Protein AF-A0AAJ5JYL5-F1 (afdb_monomer)

Radius of gyration: 19.91 Å; Cα contacts (8 Å, |Δi|>4): 221; chains: 1; bounding box: 60×55×37 Å

Foldseek 3Di:
DDDDPDDDDPPPPPPFPFDKDWQDKDQDDPCPPNCLRPQKIKTKIFGWGDDDPPIDRPWIKIWIAGNVCRVLIDIDTAPLDSNLPWDWDQDCQFIWTQHDPPDDDPPHGIDTDGPVNSVVSPDHD

Sequence (125 aa):
MKRLCLGFYACLLLTGCNKDRLEARWPAPPGLLDGRYEGMEVAGIDRWGGYGVNGRVAEQFIELRCTRQPRRRIRRTYWPGPEWAGTVVWEQAGVTYRLPRGWKSPGLHPFTFTSAEVARLGKCP

Mean predicted aligned error: 8.48 Å

Organism: NCBI:txid1211322

Structure (mmCIF, N/CA/C/O backbone):
data_AF-A0AAJ5JYL5-F1
#
_entry.id   AF-A0AAJ5JYL5-F1
#
loop_
_atom_site.group_PDB
_atom_site.id
_atom_site.type_symbol
_atom_site.label_atom_id
_atom_site.label_alt_id
_atom_site.label_comp_id
_atom_site.label_asym_id
_atom_site.label_entity_id
_atom_site.label_seq_id
_atom_site.pdbx_PDB_ins_code
_atom_site.Cartn_x
_atom_site.Cartn_y
_atom_site.Cartn_z
_atom_site.occupancy
_atom_site.B_iso_or_equiv
_atom_site.auth_seq_id
_atom_site.auth_comp_id
_atom_site.auth_asym_id
_atom_site.auth_atom_id
_atom_site.pdbx_PDB_model_num
ATOM 1 N N . MET A 1 1 ? 45.588 -40.313 5.744 1.00 36.94 1 MET A N 1
ATOM 2 C CA . MET A 1 1 ? 44.841 -41.167 4.792 1.00 36.94 1 MET A CA 1
ATOM 3 C C . MET A 1 1 ? 43.619 -40.392 4.322 1.00 36.94 1 MET A C 1
ATOM 5 O O . MET A 1 1 ? 42.850 -39.921 5.150 1.00 36.94 1 MET A O 1
ATOM 9 N N . LYS A 1 2 ? 43.541 -40.146 3.011 1.00 33.44 2 LYS A N 1
ATOM 10 C CA . LYS A 1 2 ? 42.572 -39.271 2.338 1.00 33.44 2 LYS A CA 1
ATOM 11 C C . LYS A 1 2 ? 41.197 -39.950 2.296 1.00 33.44 2 LYS A C 1
ATOM 13 O O . LYS A 1 2 ? 41.094 -41.049 1.764 1.00 33.44 2 LYS A O 1
ATOM 18 N N . ARG A 1 3 ? 40.154 -39.305 2.828 1.00 39.94 3 ARG A N 1
ATOM 19 C CA . ARG A 1 3 ? 38.762 -39.688 2.550 1.00 39.94 3 ARG A CA 1
ATOM 20 C C . ARG A 1 3 ? 38.326 -38.967 1.278 1.00 39.94 3 ARG A C 1
ATOM 22 O O . ARG A 1 3 ? 38.269 -37.743 1.238 1.00 39.94 3 ARG A O 1
ATOM 29 N N . LEU A 1 4 ? 38.117 -39.756 0.231 1.00 38.06 4 LEU A N 1
ATOM 30 C CA . LEU A 1 4 ? 37.585 -39.339 -1.058 1.00 38.06 4 LEU A CA 1
ATOM 31 C C . LEU A 1 4 ? 36.117 -38.926 -0.883 1.00 38.06 4 LEU A C 1
ATOM 33 O O . LEU A 1 4 ? 35.259 -39.777 -0.670 1.00 38.06 4 LEU A O 1
ATOM 37 N N . CYS A 1 5 ? 35.831 -37.629 -0.994 1.00 35.47 5 CYS A N 1
ATOM 38 C CA . CYS A 1 5 ? 34.487 -37.139 -1.292 1.00 35.47 5 CYS A CA 1
ATOM 39 C C . CYS A 1 5 ? 34.246 -37.324 -2.794 1.00 35.47 5 CYS A C 1
ATOM 41 O O . CYS A 1 5 ? 34.512 -36.427 -3.591 1.00 35.47 5 CYS A O 1
ATOM 43 N N . LEU A 1 6 ? 33.805 -38.518 -3.183 1.00 43.06 6 LEU A N 1
ATOM 44 C CA . LEU A 1 6 ? 33.353 -38.809 -4.537 1.00 43.06 6 LEU A CA 1
ATOM 45 C C . LEU A 1 6 ? 31.830 -38.706 -4.592 1.00 43.06 6 LEU A C 1
ATOM 47 O O . LEU A 1 6 ? 31.121 -39.505 -3.992 1.00 43.06 6 LEU A O 1
ATOM 51 N N . GLY A 1 7 ? 31.371 -37.720 -5.359 1.00 44.28 7 GLY A N 1
ATOM 52 C CA . GLY A 1 7 ? 30.215 -37.870 -6.233 1.00 44.28 7 GLY A CA 1
ATOM 53 C C . GLY A 1 7 ? 28.858 -38.032 -5.561 1.00 44.28 7 GLY A C 1
ATOM 54 O O . GLY A 1 7 ? 28.296 -39.118 -5.567 1.00 44.28 7 GLY A O 1
ATOM 55 N N . PHE A 1 8 ? 28.258 -36.920 -5.144 1.00 42.53 8 PHE A N 1
ATOM 56 C CA . PHE A 1 8 ? 26.805 -36.787 -5.218 1.00 42.53 8 PHE A CA 1
ATOM 57 C C . PHE A 1 8 ? 26.476 -35.475 -5.920 1.00 42.53 8 PHE A C 1
ATOM 59 O O . PHE A 1 8 ? 26.545 -34.400 -5.336 1.00 42.53 8 PHE A O 1
ATOM 66 N N . TYR A 1 9 ? 26.233 -35.611 -7.223 1.00 43.41 9 TYR A N 1
ATOM 67 C CA . TYR A 1 9 ? 25.371 -34.775 -8.046 1.00 43.41 9 TYR A CA 1
ATOM 68 C C . TYR A 1 9 ? 25.247 -33.311 -7.623 1.00 43.41 9 TYR A C 1
ATOM 70 O O . TYR A 1 9 ? 24.412 -32.927 -6.803 1.00 43.41 9 TYR A O 1
ATOM 78 N N . ALA A 1 10 ? 26.024 -32.485 -8.319 1.00 42.72 10 ALA A N 1
ATOM 79 C CA . ALA A 1 10 ? 25.728 -31.087 -8.550 1.00 42.72 10 ALA A CA 1
ATOM 80 C C . ALA A 1 10 ? 24.387 -30.961 -9.302 1.00 42.72 10 ALA A C 1
ATOM 82 O O . ALA A 1 10 ? 24.344 -30.669 -10.493 1.00 42.72 10 ALA A O 1
ATOM 83 N N . CYS A 1 11 ? 23.273 -31.154 -8.597 1.00 40.91 11 CYS A N 1
ATOM 84 C CA . CYS A 1 11 ? 22.046 -30.454 -8.929 1.00 40.91 11 CYS A CA 1
ATOM 85 C C . CYS A 1 11 ? 22.287 -28.994 -8.554 1.00 40.91 11 CYS A C 1
ATOM 87 O O . CYS A 1 11 ? 21.986 -28.550 -7.448 1.00 40.91 11 CYS A O 1
ATOM 89 N N . LEU A 1 12 ? 22.892 -28.270 -9.498 1.00 42.44 12 LEU A N 1
ATOM 90 C CA . LEU A 1 12 ? 22.722 -26.838 -9.678 1.00 42.44 12 LEU A CA 1
ATOM 91 C C . LEU A 1 12 ? 21.217 -26.552 -9.663 1.00 42.44 12 LEU A C 1
ATOM 93 O O . LEU A 1 12 ? 20.548 -26.543 -10.694 1.00 42.44 12 LEU A O 1
ATOM 97 N N . LEU A 1 13 ? 20.676 -26.357 -8.463 1.00 45.44 13 LEU A N 1
ATOM 98 C CA . LEU A 1 13 ? 19.378 -25.753 -8.242 1.00 45.44 13 LEU A CA 1
ATOM 99 C C . LEU A 1 13 ? 19.508 -24.300 -8.698 1.00 45.44 13 LEU A C 1
ATOM 101 O O . LEU A 1 13 ? 19.748 -23.386 -7.915 1.00 45.44 13 LEU A O 1
ATOM 105 N N . LEU A 1 14 ? 19.356 -24.105 -10.008 1.00 43.91 14 LEU A N 1
ATOM 106 C CA . LEU A 1 14 ? 19.080 -22.841 -10.684 1.00 43.91 14 LEU A CA 1
ATOM 107 C C . LEU A 1 14 ? 17.673 -22.344 -10.312 1.00 43.91 14 LEU A C 1
ATOM 109 O O . LEU A 1 14 ? 16.897 -21.911 -11.158 1.00 43.91 14 LEU A O 1
ATOM 113 N N . THR A 1 15 ? 17.314 -22.392 -9.033 1.00 46.06 15 THR A N 1
ATOM 114 C CA . THR A 1 15 ? 16.217 -21.587 -8.522 1.00 46.06 15 THR A CA 1
ATOM 115 C C . THR A 1 15 ? 16.806 -20.207 -8.309 1.00 46.06 15 THR A C 1
ATOM 117 O O . THR A 1 15 ? 17.385 -19.927 -7.259 1.00 46.06 15 THR A O 1
ATOM 120 N N . GLY A 1 16 ? 16.74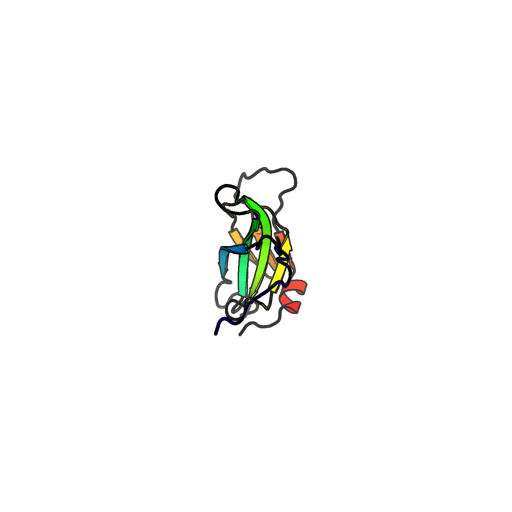0 -19.366 -9.345 1.00 47.75 16 GLY A N 1
ATOM 121 C CA . GLY A 1 16 ? 17.030 -17.947 -9.204 1.00 47.75 16 GLY A CA 1
ATOM 122 C C . GLY A 1 16 ? 16.297 -17.439 -7.967 1.00 47.75 16 GLY A C 1
ATOM 123 O O . GLY A 1 16 ? 15.074 -17.550 -7.882 1.00 47.75 16 GLY A O 1
ATOM 124 N N . CYS A 1 17 ? 17.049 -16.981 -6.966 1.00 54.72 17 CYS A N 1
ATOM 125 C CA . CYS A 1 17 ? 16.480 -16.404 -5.758 1.00 54.72 17 CYS A CA 1
ATOM 126 C C . CYS A 1 17 ? 15.784 -15.105 -6.155 1.00 54.72 17 CYS A C 1
ATOM 128 O O . CYS A 1 17 ? 16.397 -14.040 -6.124 1.00 54.72 17 CYS A O 1
ATOM 130 N N . ASN A 1 18 ? 14.514 -15.202 -6.545 1.00 69.19 18 ASN A N 1
ATOM 131 C CA . ASN A 1 18 ? 13.659 -14.046 -6.706 1.00 69.19 18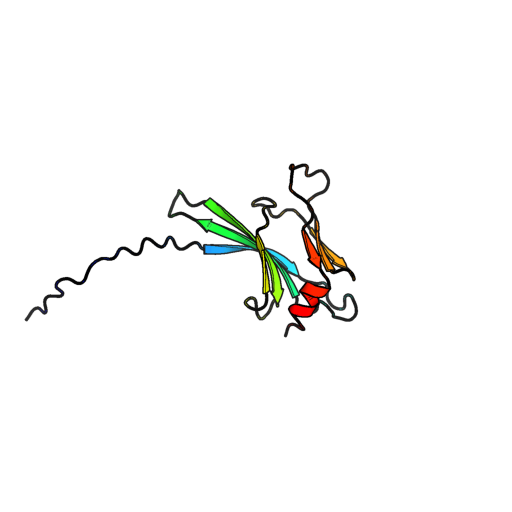 ASN A CA 1
ATOM 132 C C . ASN A 1 18 ? 13.551 -13.378 -5.332 1.00 69.19 18 ASN A C 1
ATOM 134 O O . ASN A 1 18 ? 12.960 -13.941 -4.407 1.00 69.19 18 ASN A O 1
ATOM 138 N N . LYS A 1 19 ? 14.201 -12.225 -5.165 1.00 85.81 19 LYS A N 1
ATOM 139 C CA . LYS A 1 19 ? 14.242 -11.510 -3.887 1.00 85.81 19 LYS A CA 1
ATOM 140 C C . LYS A 1 19 ? 13.192 -10.414 -3.904 1.00 85.81 19 LYS A C 1
ATOM 142 O O . LYS A 1 19 ? 13.274 -9.482 -4.699 1.00 85.81 19 LYS A O 1
ATOM 147 N N . ASP A 1 20 ? 12.221 -10.540 -3.007 1.00 92.62 20 ASP A N 1
ATOM 148 C CA . ASP A 1 20 ? 11.290 -9.465 -2.687 1.00 92.62 20 ASP A CA 1
ATOM 149 C C . ASP A 1 20 ? 12.051 -8.361 -1.933 1.00 92.62 20 ASP A C 1
ATOM 151 O O . ASP A 1 20 ? 12.662 -8.617 -0.890 1.00 92.62 20 ASP A O 1
ATOM 155 N N . ARG A 1 21 ? 12.000 -7.135 -2.447 1.00 93.75 21 ARG A N 1
ATOM 156 C CA . ARG A 1 21 ? 12.543 -5.925 -1.835 1.00 93.75 21 ARG A CA 1
ATOM 157 C C . ARG A 1 21 ? 11.390 -4.993 -1.486 1.00 93.75 21 ARG A C 1
ATOM 159 O O . ARG A 1 21 ? 10.483 -4.775 -2.280 1.00 93.75 21 ARG A O 1
ATOM 166 N N . LEU A 1 22 ? 11.412 -4.480 -0.262 1.00 95.38 22 LEU A N 1
ATOM 167 C CA . LEU A 1 22 ? 10.472 -3.460 0.182 1.00 95.38 22 LEU A CA 1
ATOM 168 C C . LEU A 1 22 ? 10.915 -2.110 -0.379 1.00 95.38 22 LEU A C 1
ATOM 170 O O . LEU A 1 22 ? 11.965 -1.619 0.023 1.00 95.38 22 LEU A O 1
ATOM 174 N N . GLU A 1 23 ? 10.120 -1.531 -1.273 1.00 96.19 23 GLU A N 1
ATOM 175 C CA . GLU A 1 23 ? 10.440 -0.254 -1.921 1.00 96.19 23 GLU A CA 1
ATOM 176 C C . GLU A 1 23 ? 9.764 0.929 -1.240 1.00 96.19 23 GLU A C 1
ATOM 178 O O . GLU A 1 23 ? 10.381 1.968 -1.027 1.00 96.19 23 GLU A O 1
ATOM 183 N N . ALA A 1 24 ? 8.496 0.768 -0.864 1.00 96.94 24 ALA A N 1
ATOM 184 C CA . ALA A 1 24 ? 7.695 1.861 -0.337 1.00 96.94 24 ALA A CA 1
ATOM 185 C C . ALA A 1 24 ? 6.833 1.415 0.842 1.00 96.94 24 ALA A C 1
ATOM 187 O O . ALA A 1 24 ? 6.424 0.254 0.940 1.00 96.94 24 ALA A O 1
ATOM 188 N N . ARG A 1 25 ? 6.572 2.350 1.758 1.00 97.81 25 ARG A N 1
ATOM 189 C CA . ARG A 1 25 ? 5.782 2.128 2.970 1.00 97.81 25 ARG A CA 1
ATOM 190 C C . ARG A 1 25 ? 4.890 3.328 3.230 1.00 97.81 25 ARG A C 1
ATOM 192 O O . ARG A 1 25 ? 5.363 4.461 3.231 1.00 97.81 25 ARG A O 1
ATOM 199 N N . TRP A 1 26 ? 3.636 3.054 3.552 1.00 98.19 26 TRP A N 1
ATOM 200 C CA . TRP A 1 26 ? 2.680 4.042 4.024 1.00 98.19 26 TRP A CA 1
ATOM 201 C C . TRP A 1 26 ? 2.057 3.499 5.307 1.00 98.19 26 TRP A C 1
ATOM 203 O O . TRP A 1 26 ? 1.188 2.629 5.228 1.00 98.19 26 TRP A O 1
ATOM 213 N N . PRO A 1 27 ? 2.524 3.927 6.490 1.00 97.56 27 PRO A N 1
ATOM 214 C CA . PRO A 1 27 ? 1.914 3.516 7.746 1.00 97.56 27 PRO A CA 1
ATOM 215 C C . PRO A 1 27 ? 0.517 4.126 7.890 1.00 97.56 27 PRO A C 1
ATOM 217 O O . PRO A 1 27 ? 0.256 5.233 7.411 1.00 97.56 27 PRO A O 1
ATOM 220 N N . ALA A 1 28 ? -0.378 3.412 8.569 1.00 96.69 28 ALA A N 1
ATOM 221 C CA . ALA A 1 28 ? -1.656 3.976 8.970 1.00 96.69 28 ALA A CA 1
ATOM 222 C C . ALA A 1 28 ? -1.441 5.125 9.973 1.00 96.69 28 ALA A C 1
ATOM 224 O O . ALA A 1 28 ? -0.645 4.972 10.907 1.00 96.69 28 ALA A O 1
ATOM 225 N N . PRO A 1 29 ? -2.145 6.262 9.828 1.00 94.56 29 PRO A N 1
ATOM 226 C CA . PRO A 1 29 ? -2.114 7.317 10.831 1.00 94.56 29 PRO A CA 1
ATOM 227 C C . PRO A 1 29 ? -2.638 6.810 12.188 1.00 94.56 29 PRO A C 1
ATOM 229 O O . PRO A 1 29 ? -3.639 6.086 12.222 1.00 94.56 29 PRO A O 1
ATOM 232 N N . PRO A 1 30 ? -2.004 7.187 13.313 1.00 90.62 30 PRO A N 1
ATOM 233 C CA . PRO A 1 30 ? -2.458 6.780 14.640 1.00 90.62 30 PRO A CA 1
ATOM 234 C C . PRO A 1 30 ? -3.844 7.361 14.957 1.00 90.62 30 PRO A C 1
ATOM 236 O O . PRO A 1 30 ? -4.165 8.476 14.551 1.00 90.62 30 PRO A O 1
ATOM 239 N N . GLY A 1 31 ? -4.671 6.602 15.684 1.00 88.62 31 GLY A N 1
ATOM 240 C CA . GLY A 1 31 ? -6.000 7.042 16.139 1.00 88.62 31 GLY A CA 1
ATOM 241 C C . GLY A 1 31 ? -7.066 7.189 15.044 1.00 88.62 31 GLY A C 1
ATOM 242 O O . GLY A 1 31 ? -8.209 7.522 15.345 1.00 88.62 31 GLY A O 1
ATOM 243 N N . LEU A 1 32 ? -6.735 6.923 13.778 1.00 91.88 32 LEU A N 1
ATOM 244 C CA . LEU A 1 32 ? -7.678 7.049 12.673 1.00 91.88 32 LEU A CA 1
ATOM 245 C C . LEU A 1 32 ? -8.796 5.996 12.763 1.00 91.88 32 LEU A C 1
ATOM 247 O O . LEU A 1 32 ? -8.514 4.806 12.919 1.00 91.88 32 LEU A O 1
ATOM 251 N N . LEU A 1 33 ? -10.051 6.436 12.597 1.00 90.38 33 LEU A N 1
ATOM 252 C CA . LEU A 1 33 ? -11.253 5.586 12.625 1.00 90.38 33 LEU A CA 1
ATOM 253 C C . LEU A 1 33 ? -11.263 4.627 13.828 1.00 90.38 33 LEU A C 1
ATOM 255 O O . LEU A 1 33 ? -11.323 3.406 13.655 1.00 90.38 33 LEU A O 1
ATOM 259 N N . ASP A 1 34 ? -11.141 5.187 15.031 1.00 90.19 34 ASP A N 1
ATOM 260 C CA . ASP A 1 34 ? -11.166 4.457 16.306 1.00 90.19 34 ASP A CA 1
ATOM 261 C C . ASP A 1 34 ? -10.112 3.338 16.395 1.00 90.19 34 ASP A C 1
ATOM 263 O O . ASP A 1 34 ? -10.346 2.262 16.947 1.00 90.19 34 ASP A O 1
ATOM 267 N N . GLY A 1 35 ? -8.939 3.567 15.793 1.00 90.75 35 GLY A N 1
ATOM 268 C CA . GLY A 1 35 ? -7.821 2.621 15.821 1.00 90.75 35 GLY A CA 1
ATOM 269 C C . GLY A 1 35 ? -8.004 1.401 14.915 1.00 90.75 35 GLY A C 1
ATOM 270 O O . GLY A 1 35 ? -7.243 0.441 15.014 1.00 90.75 35 GLY A O 1
ATOM 271 N N . ARG A 1 36 ? -8.974 1.411 13.988 1.00 92.00 36 ARG A N 1
ATOM 272 C CA . ARG A 1 36 ? -9.226 0.289 13.059 1.00 92.00 36 ARG A CA 1
ATOM 273 C C . ARG A 1 36 ? -7.973 -0.176 12.310 1.00 92.00 36 ARG A C 1
ATOM 275 O O . ARG A 1 36 ? -7.821 -1.368 12.056 1.00 92.00 36 ARG A O 1
ATOM 282 N N . TYR A 1 37 ? -7.114 0.767 11.933 1.00 95.56 37 TYR A N 1
ATOM 283 C CA . TYR A 1 37 ? -5.900 0.522 11.152 1.00 95.56 37 TYR A CA 1
ATOM 284 C C . TYR A 1 37 ? -4.625 0.519 12.002 1.00 95.56 37 TYR A C 1
ATOM 286 O O . TYR A 1 37 ? -3.521 0.529 11.459 1.00 95.56 37 TYR A O 1
ATOM 294 N N . GLU A 1 38 ? -4.748 0.539 13.328 1.00 95.06 38 GLU A N 1
ATOM 295 C CA . GLU A 1 38 ? -3.597 0.630 14.218 1.00 95.06 38 GLU A CA 1
ATOM 296 C C . GLU A 1 38 ? -2.611 -0.524 13.979 1.00 95.06 38 GLU A C 1
ATOM 298 O O . GLU A 1 38 ? -2.988 -1.693 13.866 1.00 95.06 38 GLU A O 1
ATOM 303 N N . GLY A 1 39 ? -1.328 -0.176 13.841 1.00 95.69 39 GLY A N 1
ATOM 304 C CA . GLY A 1 39 ? -0.261 -1.138 13.563 1.00 95.69 39 GLY A CA 1
ATOM 305 C C . GLY A 1 39 ? -0.241 -1.694 12.133 1.00 95.69 39 GLY A C 1
ATOM 306 O O . GLY A 1 39 ? 0.565 -2.588 11.858 1.00 95.69 39 GLY A O 1
ATOM 307 N N . MET A 1 40 ? -1.083 -1.188 11.224 1.00 97.81 40 MET A N 1
ATOM 308 C CA . MET A 1 40 ? -1.078 -1.557 9.806 1.00 97.81 40 MET A CA 1
ATOM 309 C C . MET A 1 40 ? -0.231 -0.607 8.958 1.00 97.81 40 MET A C 1
ATOM 311 O O . MET A 1 40 ? -0.061 0.574 9.263 1.00 97.81 40 MET A O 1
ATOM 315 N N . GLU A 1 41 ? 0.255 -1.125 7.837 1.00 98.25 41 GLU A N 1
ATOM 316 C CA . GLU A 1 41 ? 0.843 -0.338 6.761 1.00 98.25 41 GLU A CA 1
ATOM 317 C C . GLU A 1 41 ? 0.461 -0.918 5.399 1.00 98.25 41 GLU A C 1
ATOM 319 O O . GLU A 1 41 ? 0.252 -2.128 5.251 1.00 98.25 41 GLU A O 1
ATOM 324 N N . VAL A 1 42 ? 0.413 -0.047 4.395 1.00 98.44 42 VAL A N 1
ATOM 325 C CA . VAL A 1 42 ? 0.500 -0.465 2.998 1.00 98.44 42 VAL A CA 1
ATOM 326 C C . VAL A 1 42 ? 1.972 -0.471 2.594 1.00 98.44 42 VAL A C 1
ATOM 328 O O . VAL A 1 42 ? 2.728 0.424 2.971 1.00 98.44 42 VAL A O 1
ATOM 331 N N . ALA A 1 43 ? 2.388 -1.475 1.831 1.00 98.25 43 ALA A N 1
ATOM 332 C CA . ALA A 1 43 ? 3.755 -1.637 1.364 1.00 98.25 43 ALA A CA 1
ATOM 333 C C . ALA A 1 43 ? 3.804 -1.933 -0.139 1.00 98.25 43 ALA A C 1
ATOM 335 O O . ALA A 1 43 ? 3.032 -2.751 -0.638 1.00 98.25 43 ALA A O 1
ATOM 336 N N . GLY A 1 44 ? 4.734 -1.282 -0.835 1.00 97.94 44 GLY A N 1
ATOM 337 C CA . GLY A 1 44 ? 5.108 -1.585 -2.214 1.00 97.94 44 GLY A CA 1
ATOM 338 C C . GLY A 1 44 ? 6.326 -2.502 -2.236 1.00 97.94 44 GLY A C 1
ATOM 339 O O . GLY A 1 44 ? 7.329 -2.210 -1.580 1.00 97.94 44 GLY A O 1
ATOM 340 N N . ILE A 1 45 ? 6.223 -3.627 -2.939 1.00 97.50 45 ILE A N 1
ATOM 341 C CA . ILE A 1 45 ? 7.246 -4.671 -3.003 1.00 97.50 45 ILE A CA 1
ATOM 342 C C . ILE A 1 45 ? 7.643 -4.908 -4.453 1.00 97.50 45 ILE A C 1
ATOM 344 O O . ILE A 1 45 ? 6.795 -5.278 -5.264 1.00 97.50 45 ILE A O 1
ATOM 348 N N . ASP A 1 46 ? 8.938 -4.841 -4.733 1.00 95.88 46 ASP A N 1
ATOM 349 C CA . ASP A 1 46 ? 9.504 -5.267 -6.006 1.00 95.88 46 ASP A CA 1
ATOM 350 C C . ASP A 1 46 ? 10.146 -6.637 -5.842 1.00 95.88 46 ASP A C 1
ATOM 352 O O . ASP A 1 46 ? 11.017 -6.851 -4.999 1.00 95.88 46 ASP A O 1
ATOM 356 N N . ARG A 1 47 ? 9.743 -7.593 -6.667 1.00 93.69 47 ARG A N 1
ATOM 357 C CA . ARG A 1 47 ? 10.427 -8.872 -6.791 1.00 93.69 47 ARG A CA 1
ATOM 358 C C . ARG A 1 47 ? 11.424 -8.787 -7.923 1.00 93.69 47 ARG A C 1
ATOM 360 O O . ARG A 1 47 ? 11.054 -8.709 -9.093 1.00 93.69 47 ARG A O 1
ATOM 367 N N . TRP A 1 48 ? 12.691 -8.872 -7.561 1.00 89.81 48 TRP A N 1
ATOM 368 C CA . TRP A 1 48 ? 13.790 -8.885 -8.509 1.00 89.81 48 TRP A CA 1
ATOM 369 C C . TRP A 1 48 ? 14.065 -10.309 -8.973 1.00 89.81 48 TRP A C 1
ATOM 371 O O . TRP A 1 48 ? 14.189 -11.209 -8.144 1.00 89.81 48 TRP A O 1
ATOM 381 N N . GLY A 1 49 ? 14.165 -10.499 -10.286 1.00 85.81 49 GLY A N 1
ATOM 382 C CA . GLY A 1 49 ? 14.583 -11.750 -10.916 1.00 85.81 49 GLY A CA 1
ATOM 383 C C . GLY A 1 49 ? 15.884 -11.581 -11.702 1.00 85.81 49 GLY A C 1
ATOM 384 O O . GLY A 1 49 ? 16.262 -10.467 -12.069 1.00 85.81 49 GLY A O 1
ATOM 385 N N . GLY A 1 50 ? 16.561 -12.697 -11.978 1.00 78.38 50 GLY A N 1
ATOM 386 C CA . GLY A 1 50 ? 17.878 -12.719 -12.630 1.00 78.38 50 GLY A CA 1
ATOM 387 C C . GLY A 1 50 ? 19.054 -12.681 -11.643 1.00 78.38 50 GLY A C 1
ATOM 388 O O . GLY A 1 50 ? 18.864 -12.712 -10.428 1.00 78.38 50 GLY A O 1
ATOM 389 N N . TYR A 1 51 ? 20.286 -12.657 -12.164 1.00 68.81 51 TYR A N 1
ATOM 390 C CA . TYR A 1 51 ? 21.525 -12.636 -11.372 1.00 68.81 51 TYR A CA 1
ATOM 391 C C . TYR A 1 51 ? 22.526 -11.614 -11.930 1.00 68.81 51 TYR A C 1
ATOM 393 O O . TYR A 1 51 ? 22.629 -11.436 -13.146 1.00 68.81 51 TYR A O 1
ATOM 401 N N . GLY A 1 52 ? 23.288 -10.967 -11.043 1.00 69.38 52 GLY A N 1
ATOM 402 C CA . GLY A 1 52 ? 24.325 -9.997 -11.407 1.00 69.38 52 GLY A CA 1
ATOM 403 C C . GLY A 1 52 ? 23.773 -8.765 -12.131 1.00 69.38 52 GLY A C 1
ATOM 404 O O . GLY A 1 52 ? 22.730 -8.231 -11.761 1.00 69.38 52 GLY A O 1
ATOM 405 N N . VAL A 1 53 ? 24.471 -8.327 -13.181 1.00 73.88 53 VAL A N 1
ATOM 406 C CA . VAL A 1 53 ? 24.131 -7.132 -13.982 1.00 73.88 53 VAL A CA 1
ATOM 407 C C . VAL A 1 53 ? 22.825 -7.257 -14.779 1.00 73.88 53 VAL A C 1
ATOM 409 O O . VAL A 1 53 ? 22.307 -6.254 -15.251 1.00 73.88 53 VAL A O 1
ATOM 412 N N . ASN A 1 54 ? 22.268 -8.468 -14.896 1.00 76.00 54 ASN A N 1
ATOM 413 C CA . ASN A 1 54 ? 21.012 -8.738 -15.606 1.00 76.00 54 ASN A CA 1
ATOM 414 C C . ASN A 1 54 ? 19.783 -8.746 -14.675 1.00 76.00 54 ASN A C 1
ATOM 416 O O . ASN A 1 54 ? 18.709 -9.201 -15.072 1.00 76.00 54 ASN A O 1
ATOM 420 N N . GLY A 1 55 ? 19.940 -8.314 -13.419 1.00 81.19 55 GLY A N 1
ATOM 421 C CA . GLY A 1 55 ? 18.838 -8.218 -12.467 1.00 81.19 55 GLY A CA 1
ATOM 422 C C . GLY A 1 55 ? 17.807 -7.175 -12.901 1.00 81.19 55 GLY A C 1
ATOM 423 O O . GLY A 1 55 ? 18.160 -6.038 -13.206 1.00 81.19 55 GLY A O 1
ATOM 424 N N . ARG A 1 56 ? 16.526 -7.548 -12.901 1.00 87.38 56 ARG A N 1
ATOM 425 C CA . ARG A 1 56 ? 15.413 -6.632 -13.194 1.00 87.38 56 ARG A CA 1
ATOM 426 C C . ARG A 1 56 ? 14.225 -6.892 -12.281 1.00 87.38 56 ARG A C 1
ATOM 428 O O . ARG A 1 56 ? 14.074 -8.001 -11.763 1.00 87.38 56 ARG A O 1
ATOM 435 N N . VAL A 1 57 ? 13.354 -5.897 -12.142 1.00 90.19 57 VAL A N 1
ATOM 436 C CA . VAL A 1 57 ? 12.040 -6.090 -11.519 1.00 90.19 57 VAL A CA 1
ATOM 437 C C . VAL A 1 57 ? 11.240 -7.057 -12.392 1.00 90.19 57 VAL A C 1
ATOM 439 O O . VAL A 1 57 ? 10.976 -6.789 -13.564 1.00 90.19 57 VAL A O 1
ATOM 442 N N . ALA A 1 58 ? 10.929 -8.221 -11.833 1.00 91.31 58 ALA A N 1
ATOM 443 C CA . ALA A 1 58 ? 10.185 -9.290 -12.486 1.00 91.31 58 ALA A CA 1
ATOM 444 C C . ALA A 1 58 ? 8.703 -9.263 -12.100 1.00 91.31 58 ALA A C 1
ATOM 446 O O . ALA A 1 58 ? 7.860 -9.577 -12.934 1.00 91.31 58 ALA A O 1
ATOM 447 N N . GLU A 1 59 ? 8.391 -8.875 -10.860 1.00 94.12 59 GLU A N 1
ATOM 448 C CA . GLU A 1 59 ? 7.024 -8.676 -10.372 1.00 94.12 59 GLU A CA 1
ATOM 449 C C . GLU A 1 59 ? 6.957 -7.489 -9.407 1.00 94.12 59 GLU A C 1
ATOM 451 O O . GLU A 1 59 ? 7.924 -7.213 -8.700 1.00 94.12 59 GLU A O 1
ATOM 456 N N . GLN A 1 60 ? 5.805 -6.828 -9.332 1.00 96.00 60 GLN A N 1
ATOM 457 C CA . GLN A 1 60 ? 5.509 -5.826 -8.309 1.00 96.00 60 GLN A CA 1
ATOM 458 C C . GLN A 1 60 ? 4.246 -6.210 -7.539 1.00 96.00 60 GLN A C 1
ATOM 460 O O . GLN A 1 60 ? 3.290 -6.764 -8.096 1.00 96.00 60 GLN A O 1
ATOM 465 N N . PHE A 1 61 ? 4.243 -5.933 -6.238 1.00 97.38 61 PHE A N 1
ATOM 466 C CA . PHE A 1 61 ? 3.138 -6.263 -5.351 1.00 97.38 61 PHE A CA 1
ATOM 467 C C . PHE A 1 61 ? 2.817 -5.127 -4.405 1.00 97.38 61 PHE A C 1
ATOM 469 O O . PHE A 1 61 ? 3.710 -4.521 -3.820 1.00 97.38 61 PHE A O 1
ATOM 476 N N . ILE A 1 62 ? 1.526 -4.928 -4.180 1.00 98.19 62 ILE A N 1
ATOM 477 C CA . ILE A 1 62 ? 1.024 -4.099 -3.097 1.00 98.19 62 ILE A CA 1
ATOM 478 C C . ILE A 1 62 ? 0.533 -5.000 -1.962 1.00 98.19 62 ILE A C 1
ATOM 480 O O . ILE A 1 62 ? -0.183 -5.986 -2.178 1.00 98.19 62 ILE A O 1
ATOM 484 N N . GLU A 1 63 ? 0.957 -4.690 -0.743 1.00 98.38 63 GLU A N 1
ATOM 485 C CA . GLU A 1 63 ? 0.607 -5.430 0.466 1.00 98.38 63 GLU A CA 1
ATOM 486 C C . GLU A 1 63 ? -0.096 -4.514 1.467 1.00 98.38 63 GLU A C 1
ATOM 488 O O . GLU A 1 63 ? 0.382 -3.417 1.726 1.00 98.38 63 GLU A O 1
ATOM 493 N N . LEU A 1 64 ? -1.181 -4.984 2.083 1.00 98.44 64 LEU A N 1
ATOM 494 C CA . LEU A 1 64 ? -1.663 -4.468 3.367 1.00 98.44 64 LEU A CA 1
ATOM 495 C C . LEU A 1 64 ? -1.196 -5.441 4.448 1.00 98.44 64 LEU A C 1
ATOM 497 O O . LEU A 1 64 ? -1.512 -6.630 4.365 1.00 98.44 64 LEU A O 1
ATOM 501 N N . ARG A 1 65 ? -0.437 -4.980 5.444 1.00 97.81 65 ARG A N 1
ATOM 502 C CA . ARG A 1 65 ? 0.197 -5.871 6.430 1.00 97.81 65 ARG A CA 1
ATOM 503 C C . ARG A 1 65 ? 0.325 -5.258 7.816 1.00 97.81 65 ARG A C 1
ATOM 505 O O . ARG A 1 65 ? 0.279 -4.043 7.972 1.00 97.81 65 ARG A O 1
ATOM 512 N N . CYS A 1 66 ? 0.551 -6.111 8.812 1.00 96.94 6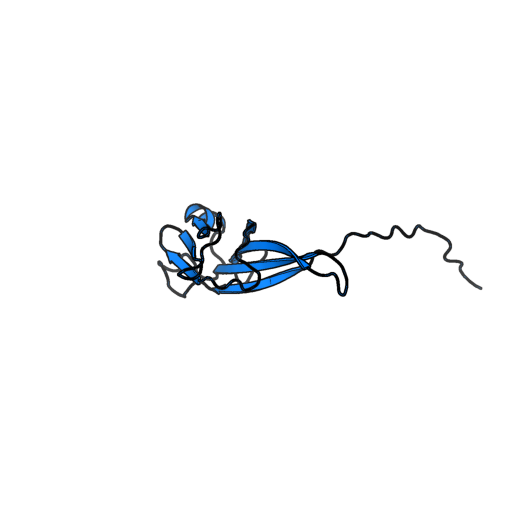6 CYS A N 1
ATOM 513 C CA . CYS A 1 66 ? 0.928 -5.662 10.150 1.00 96.94 66 CYS A CA 1
ATOM 514 C C . CYS A 1 66 ? 2.410 -5.273 10.198 1.00 96.94 66 CYS A C 1
ATOM 516 O O . CYS A 1 66 ? 3.275 -6.081 9.856 1.00 96.94 66 CYS A O 1
ATOM 518 N N . THR A 1 67 ? 2.716 -4.084 10.715 1.00 96.00 67 THR A N 1
ATOM 519 C CA . THR A 1 67 ? 4.082 -3.540 10.789 1.00 96.00 67 THR A CA 1
ATOM 520 C C . THR A 1 67 ? 5.018 -4.419 11.621 1.00 96.00 67 THR A C 1
ATOM 522 O O . THR A 1 67 ? 6.141 -4.696 11.205 1.00 96.00 67 THR A O 1
ATOM 525 N N . ARG A 1 68 ? 4.557 -4.910 12.782 1.00 95.62 68 ARG A N 1
ATOM 526 C CA . ARG A 1 68 ? 5.351 -5.778 13.677 1.00 95.62 68 ARG A CA 1
ATOM 527 C C . ARG A 1 68 ? 5.347 -7.255 13.277 1.00 95.62 68 ARG A C 1
ATOM 529 O O . ARG A 1 68 ? 6.180 -8.020 13.749 1.00 95.62 68 ARG A O 1
ATOM 536 N N . GLN A 1 69 ? 4.422 -7.670 12.409 1.00 95.50 69 GLN A N 1
ATOM 537 C CA . GLN A 1 69 ? 4.312 -9.052 11.929 1.00 95.50 69 GLN A CA 1
ATOM 538 C C . GLN A 1 69 ? 4.041 -9.089 10.415 1.00 95.50 69 GLN A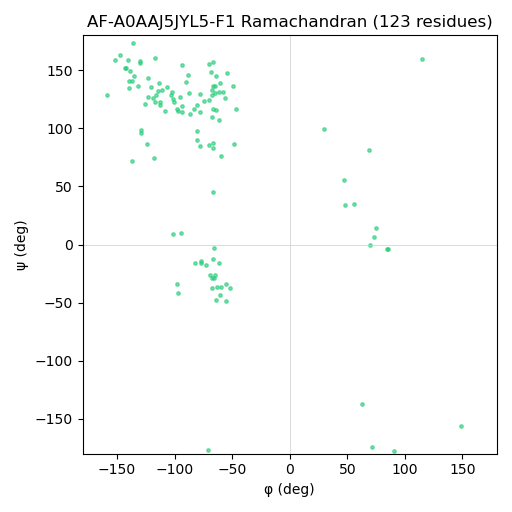 C 1
ATOM 540 O O . GLN A 1 69 ? 2.945 -9.474 10.005 1.00 95.50 69 GLN A O 1
ATOM 545 N N . PRO A 1 70 ? 5.028 -8.763 9.556 1.00 93.69 70 PRO A N 1
ATOM 546 C CA . PRO A 1 70 ? 4.804 -8.590 8.113 1.00 93.69 70 PRO A CA 1
ATOM 547 C C . PRO A 1 70 ? 4.297 -9.837 7.371 1.00 93.69 70 PRO A C 1
ATOM 549 O O . PRO A 1 70 ? 3.803 -9.738 6.252 1.00 93.69 70 PRO A O 1
ATOM 552 N N . ARG A 1 71 ? 4.407 -11.029 7.979 1.00 93.94 71 ARG A N 1
ATOM 553 C CA . ARG A 1 71 ? 3.820 -12.272 7.447 1.00 93.94 71 ARG A CA 1
ATOM 554 C C . ARG A 1 71 ? 2.288 -12.274 7.505 1.00 93.94 71 ARG A C 1
ATOM 556 O O . ARG A 1 71 ? 1.667 -12.956 6.695 1.00 93.94 71 ARG A O 1
ATOM 563 N N . ARG A 1 72 ? 1.681 -11.517 8.427 1.00 95.94 72 ARG A N 1
ATOM 564 C CA . ARG A 1 72 ? 0.240 -11.240 8.441 1.00 95.94 72 ARG A CA 1
ATOM 565 C C . ARG A 1 72 ? -0.023 -10.126 7.441 1.00 95.94 72 ARG A C 1
ATOM 567 O O . ARG A 1 72 ? 0.190 -8.950 7.739 1.00 95.94 72 ARG A O 1
ATOM 574 N N . ARG A 1 73 ? -0.435 -10.521 6.240 1.00 97.12 73 ARG A N 1
ATOM 575 C CA . ARG A 1 73 ? -0.607 -9.616 5.106 1.00 97.12 73 ARG A CA 1
ATOM 576 C C . ARG A 1 73 ? -1.665 -10.097 4.127 1.00 97.12 73 ARG A C 1
ATOM 578 O O . ARG A 1 73 ? -1.928 -11.292 4.014 1.00 97.12 73 ARG A O 1
ATOM 585 N N . ILE A 1 74 ? -2.167 -9.156 3.344 1.00 97.44 74 ILE A N 1
ATOM 586 C CA . ILE A 1 74 ? -2.913 -9.383 2.112 1.00 97.44 74 ILE A CA 1
ATOM 587 C C . ILE A 1 74 ? -2.037 -8.860 0.985 1.00 97.44 74 ILE A C 1
ATOM 589 O O . ILE A 1 74 ? -1.682 -7.686 0.983 1.00 97.44 74 ILE A O 1
ATOM 593 N N . ARG A 1 75 ? -1.674 -9.732 0.045 1.00 97.62 75 ARG A N 1
ATOM 594 C CA . ARG A 1 75 ? -0.785 -9.412 -1.077 1.00 97.62 75 ARG A CA 1
ATOM 595 C C . ARG A 1 75 ? -1.537 -9.483 -2.397 1.00 97.62 75 ARG A C 1
ATOM 597 O O . ARG A 1 75 ? -2.339 -10.400 -2.611 1.00 97.62 75 ARG A O 1
ATOM 604 N N . ARG A 1 76 ? -1.264 -8.525 -3.279 1.00 97.56 76 ARG A N 1
ATOM 605 C CA . ARG A 1 76 ? -1.829 -8.439 -4.628 1.00 97.56 76 ARG A CA 1
ATOM 606 C C . ARG A 1 76 ? -0.748 -8.006 -5.603 1.00 97.56 76 ARG A C 1
ATOM 608 O O . ARG A 1 76 ? 0.075 -7.162 -5.266 1.00 97.56 76 ARG A O 1
ATOM 615 N N . THR A 1 77 ? -0.743 -8.591 -6.793 1.00 96.12 77 THR A N 1
ATOM 616 C CA . THR A 1 77 ? 0.109 -8.116 -7.885 1.00 96.12 77 THR A CA 1
ATOM 617 C C . THR A 1 77 ? -0.393 -6.747 -8.327 1.00 96.12 77 THR A C 1
ATOM 619 O O . THR A 1 77 ? -1.590 -6.582 -8.563 1.00 96.12 77 THR A O 1
ATOM 622 N N . TYR A 1 78 ? 0.500 -5.766 -8.404 1.00 95.62 78 TYR A N 1
ATOM 623 C CA . TYR A 1 78 ? 0.161 -4.400 -8.791 1.00 95.62 78 TYR A CA 1
ATOM 624 C C . TYR A 1 78 ? 1.415 -3.684 -9.290 1.00 95.62 78 TYR A C 1
ATOM 626 O O . TYR A 1 78 ? 2.426 -3.696 -8.595 1.00 95.62 78 TYR A O 1
ATOM 634 N N . TRP A 1 79 ? 1.333 -3.078 -10.477 1.00 92.69 79 TRP A N 1
ATOM 635 C CA . TRP A 1 79 ? 2.474 -2.533 -11.221 1.00 92.69 79 TRP A CA 1
ATOM 636 C C . TRP A 1 79 ? 2.357 -1.017 -11.425 1.00 92.69 79 TRP A C 1
ATOM 638 O O . TRP A 1 79 ? 2.030 -0.572 -12.528 1.00 92.69 79 TRP A O 1
ATOM 648 N N . PRO A 1 80 ? 2.577 -0.199 -10.381 1.00 90.81 80 PRO A N 1
ATOM 649 C CA . PRO A 1 80 ? 2.526 1.248 -10.526 1.00 90.81 80 PRO A CA 1
ATOM 650 C C . PRO A 1 80 ? 3.776 1.838 -11.182 1.00 90.81 80 PRO A C 1
ATOM 652 O O . PRO A 1 80 ? 3.717 2.987 -11.605 1.00 90.81 80 PRO A O 1
ATOM 655 N N . GLY A 1 81 ? 4.865 1.067 -11.274 1.00 88.44 81 GLY A N 1
ATOM 656 C CA . GLY A 1 81 ? 6.191 1.554 -11.647 1.00 88.44 81 GLY A CA 1
ATOM 657 C C . GLY A 1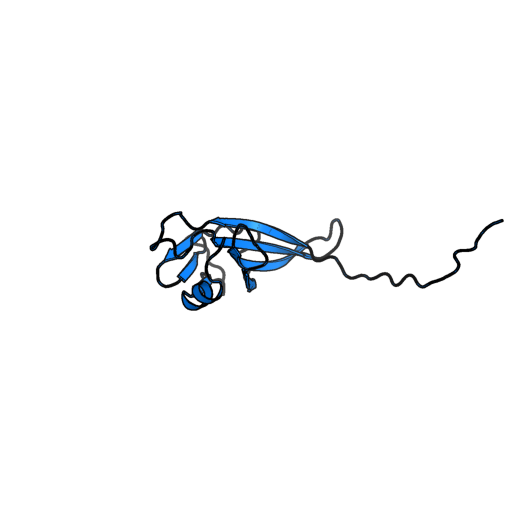 81 ? 7.192 1.411 -10.491 1.00 88.44 81 GLY A C 1
ATOM 658 O O . GLY A 1 81 ? 6.783 1.257 -9.335 1.00 88.44 81 GLY A O 1
ATOM 659 N N . PRO A 1 82 ? 8.506 1.406 -10.776 1.00 82.44 82 PRO A N 1
ATOM 660 C CA . PRO A 1 82 ? 9.562 1.188 -9.777 1.00 82.44 82 PRO A CA 1
ATOM 661 C C . PRO A 1 82 ? 9.637 2.290 -8.711 1.00 82.44 82 PRO A C 1
ATOM 663 O O . PRO A 1 82 ? 10.087 2.057 -7.595 1.00 82.44 82 PRO A O 1
ATOM 666 N N . GLU A 1 83 ? 9.193 3.500 -9.036 1.00 88.62 83 GLU A N 1
ATOM 667 C CA . GLU A 1 83 ? 9.216 4.647 -8.133 1.00 88.62 83 GLU A CA 1
ATOM 668 C C . GLU A 1 83 ? 8.118 4.617 -7.066 1.00 88.62 83 GLU A C 1
ATOM 670 O O . GLU A 1 83 ? 8.198 5.376 -6.102 1.00 88.62 83 GLU A O 1
ATOM 675 N N . TRP A 1 84 ? 7.080 3.784 -7.237 1.00 94.62 84 TRP A N 1
ATOM 676 C CA . TRP A 1 84 ? 5.939 3.711 -6.318 1.00 94.62 84 TRP A CA 1
ATOM 677 C C . TRP A 1 84 ? 5.352 5.094 -5.948 1.00 94.62 84 TRP A C 1
ATOM 679 O O . TRP A 1 84 ? 4.833 5.267 -4.847 1.00 94.62 84 TRP A O 1
ATOM 689 N N . ALA A 1 85 ? 5.368 6.069 -6.868 1.00 93.56 85 ALA A N 1
ATOM 690 C CA . ALA A 1 85 ? 5.182 7.506 -6.596 1.00 93.56 85 ALA A CA 1
ATOM 691 C C . ALA A 1 85 ? 3.794 7.943 -6.079 1.00 93.56 85 ALA A C 1
ATOM 693 O O . ALA A 1 85 ? 3.563 9.126 -5.823 1.00 93.56 85 ALA A O 1
ATOM 694 N N . GLY A 1 86 ? 2.845 7.020 -5.962 1.00 94.69 86 GLY A N 1
ATOM 695 C CA . GLY A 1 86 ? 1.514 7.273 -5.428 1.00 94.69 86 GLY A CA 1
ATOM 696 C C . GLY A 1 86 ? 1.453 7.541 -3.921 1.00 94.69 86 GLY A C 1
ATOM 697 O O . GLY A 1 86 ? 2.447 7.590 -3.196 1.00 94.69 86 GLY A O 1
ATOM 698 N N . THR A 1 87 ? 0.226 7.706 -3.439 1.00 96.69 87 THR A N 1
ATOM 699 C CA . THR A 1 87 ? -0.096 7.966 -2.032 1.00 96.69 87 THR A CA 1
ATOM 700 C C . THR A 1 87 ? -1.172 7.011 -1.542 1.00 96.69 87 THR A C 1
ATOM 702 O O . THR A 1 87 ? -1.932 6.459 -2.332 1.00 96.69 87 THR A O 1
ATOM 705 N N . VAL A 1 88 ? -1.255 6.804 -0.229 1.00 98.19 88 VAL A N 1
ATOM 706 C CA . VAL A 1 88 ? -2.271 5.937 0.374 1.00 98.19 88 VAL A CA 1
ATOM 707 C C . VAL A 1 88 ? -3.262 6.769 1.168 1.00 98.19 88 VAL A C 1
ATOM 709 O O . VAL A 1 88 ? -2.876 7.619 1.968 1.00 98.19 88 VAL A O 1
ATOM 712 N N . VAL A 1 89 ? -4.545 6.499 0.949 1.00 97.81 89 VAL A N 1
ATOM 713 C CA . VAL A 1 89 ? -5.662 7.135 1.640 1.00 97.81 89 VAL A CA 1
ATOM 714 C C . VAL A 1 89 ? -6.405 6.078 2.450 1.00 97.81 89 VAL A C 1
ATOM 716 O O . VAL A 1 89 ? -6.756 5.018 1.932 1.00 97.81 89 VAL A O 1
ATOM 719 N N . TRP A 1 90 ? -6.623 6.371 3.728 1.00 97.44 90 TRP A N 1
ATOM 720 C CA . TRP A 1 90 ? -7.233 5.477 4.708 1.00 97.44 90 TRP A CA 1
ATOM 721 C C . TRP A 1 90 ? -8.639 5.984 5.038 1.00 97.44 90 TRP A C 1
ATOM 723 O O . TRP A 1 90 ? -8.790 7.072 5.588 1.00 97.44 90 TRP A O 1
ATOM 733 N N . GLU A 1 91 ? -9.674 5.222 4.694 1.00 96.56 91 GLU A N 1
ATOM 734 C CA . GLU A 1 91 ? -11.077 5.653 4.779 1.00 96.56 91 GLU A CA 1
ATOM 735 C C . GLU A 1 91 ? -11.955 4.541 5.374 1.00 96.56 91 GLU A C 1
ATOM 737 O O . GLU A 1 91 ? -11.504 3.422 5.612 1.00 96.56 91 GLU A O 1
ATOM 742 N N . GLN A 1 92 ? -13.236 4.816 5.637 1.00 94.19 92 GLN A N 1
ATOM 743 C CA . GLN A 1 92 ? -14.153 3.805 6.189 1.00 94.19 92 GLN A CA 1
ATOM 744 C C . GLN A 1 92 ? -14.371 2.616 5.247 1.00 94.19 92 GLN A C 1
ATOM 746 O O . GLN A 1 92 ? -14.487 1.481 5.715 1.00 94.19 92 GLN A O 1
ATOM 751 N N . ALA A 1 93 ? -14.410 2.877 3.937 1.00 94.12 93 ALA A N 1
ATOM 752 C CA . ALA A 1 93 ? -14.616 1.864 2.906 1.00 94.12 93 ALA A CA 1
ATOM 753 C C . ALA A 1 93 ? -13.393 0.953 2.702 1.00 94.12 93 ALA A C 1
ATOM 755 O O . ALA A 1 93 ? -13.534 -0.139 2.149 1.00 94.12 93 ALA A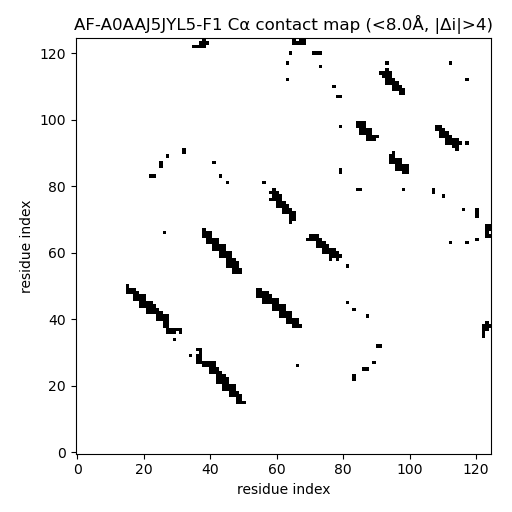 O 1
ATOM 756 N N . GLY A 1 94 ? -12.211 1.371 3.165 1.00 96.69 94 GLY A N 1
ATOM 757 C CA . GLY A 1 94 ? -10.973 0.624 3.000 1.00 96.69 94 GLY A CA 1
ATOM 758 C C . GLY A 1 94 ? -9.743 1.517 2.896 1.00 96.69 94 GLY A C 1
ATOM 759 O O . GLY A 1 94 ? -9.732 2.661 3.351 1.00 96.69 94 GLY A O 1
ATOM 760 N N . VAL A 1 95 ? -8.698 0.976 2.279 1.00 97.94 95 VAL A N 1
ATOM 761 C CA . VAL A 1 95 ? -7.401 1.636 2.121 1.00 97.94 95 VAL A CA 1
ATOM 762 C C . VAL A 1 95 ? -7.035 1.654 0.649 1.00 97.94 95 VAL A C 1
ATOM 764 O O . VAL A 1 95 ? -6.932 0.598 0.025 1.00 97.94 95 VAL A O 1
ATOM 767 N N . THR A 1 96 ? -6.842 2.846 0.093 1.00 98.31 96 THR A N 1
ATOM 768 C CA . THR A 1 96 ? -6.657 3.042 -1.347 1.00 98.31 96 THR A CA 1
ATOM 769 C C . THR A 1 96 ? -5.282 3.607 -1.651 1.00 98.31 96 THR A C 1
ATOM 771 O O . THR A 1 96 ? -4.953 4.702 -1.204 1.00 98.31 96 THR A O 1
ATOM 774 N N . TYR A 1 97 ? -4.511 2.911 -2.478 1.00 97.94 97 TYR A N 1
ATOM 775 C CA . TYR A 1 97 ? -3.351 3.472 -3.153 1.00 97.94 97 TYR A CA 1
ATOM 776 C C . TYR A 1 97 ? -3.796 4.259 -4.385 1.00 97.94 97 TYR A C 1
ATOM 778 O O . TYR A 1 97 ? -4.417 3.709 -5.295 1.00 97.94 97 TYR A O 1
ATOM 786 N N . ARG A 1 98 ? -3.476 5.550 -4.422 1.00 96.38 98 ARG A N 1
ATOM 787 C CA . ARG A 1 98 ? -3.782 6.475 -5.513 1.00 96.38 98 ARG A CA 1
ATOM 788 C C . ARG A 1 98 ? -2.515 6.796 -6.290 1.00 96.38 98 ARG A C 1
ATOM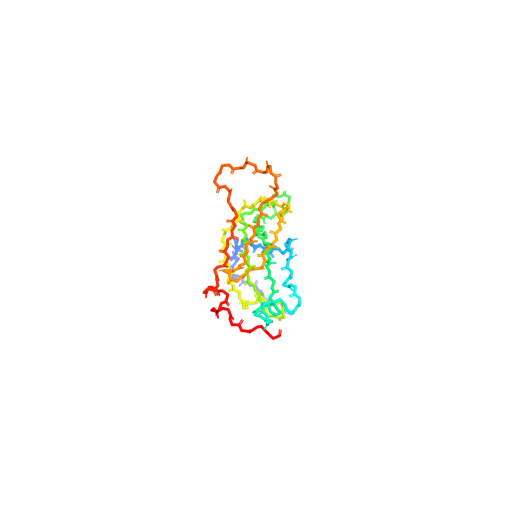 790 O O . ARG A 1 98 ? -1.477 7.097 -5.712 1.00 96.38 98 ARG A O 1
ATOM 797 N N . LEU A 1 99 ? -2.631 6.771 -7.610 1.00 93.69 99 LEU A N 1
ATOM 798 C CA . LEU A 1 99 ? -1.568 7.195 -8.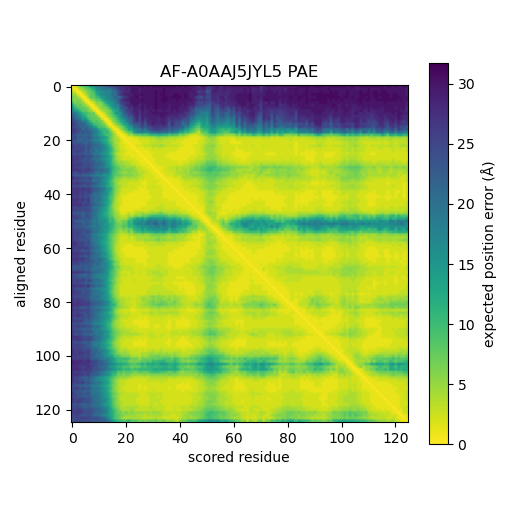517 1.00 93.69 99 LEU A CA 1
ATOM 799 C C . LEU A 1 99 ? -1.376 8.719 -8.446 1.00 93.69 99 LEU A C 1
ATOM 801 O O . LEU A 1 99 ? -2.333 9.433 -8.117 1.00 93.69 99 LEU A O 1
ATOM 805 N N . PRO A 1 100 ? -0.185 9.238 -8.790 1.00 91.88 100 PRO A N 1
ATOM 806 C CA . PRO A 1 100 ? 0.037 10.675 -8.889 1.00 91.88 100 PRO A CA 1
ATOM 807 C C . PRO A 1 100 ? -0.964 11.351 -9.829 1.00 91.88 100 PRO A C 1
ATOM 809 O O . PRO A 1 100 ? -1.394 10.790 -10.842 1.00 91.88 100 PRO A O 1
ATOM 812 N N . ARG A 1 101 ? -1.325 12.600 -9.524 1.00 86.94 101 ARG A N 1
ATOM 813 C CA . ARG A 1 101 ? -2.223 13.376 -10.384 1.00 86.94 101 ARG A CA 1
ATOM 814 C C . ARG A 1 101 ? -1.585 13.565 -11.762 1.00 86.94 101 ARG A C 1
ATOM 816 O O . ARG A 1 101 ? -0.439 13.981 -11.863 1.00 86.94 101 ARG A O 1
ATOM 823 N N . GLY A 1 102 ? -2.349 13.295 -12.819 1.00 82.44 102 GLY A N 1
ATOM 824 C CA . GLY A 1 102 ? -1.868 13.418 -14.198 1.00 82.44 102 GLY A CA 1
ATOM 825 C C . GLY A 1 102 ? -1.132 12.184 -14.724 1.00 82.44 102 GLY A C 1
ATOM 826 O O . GLY A 1 102 ? -0.830 12.149 -15.914 1.00 82.44 102 GLY A O 1
ATOM 827 N N . TRP A 1 103 ? -0.917 11.155 -13.895 1.00 82.75 103 TRP A N 1
ATOM 828 C CA . TRP A 1 103 ? -0.417 9.866 -14.362 1.00 82.75 103 TRP A CA 1
ATOM 829 C C . TRP A 1 103 ? -1.469 9.195 -15.246 1.00 82.75 103 TRP A C 1
ATOM 831 O O . TRP A 1 103 ? -2.577 8.895 -14.799 1.00 82.75 103 TRP A O 1
ATOM 841 N N . LYS A 1 104 ? -1.138 8.987 -16.520 1.00 73.38 104 LYS A N 1
ATOM 842 C CA . LYS A 1 104 ? -2.030 8.380 -17.513 1.00 73.38 104 LYS A CA 1
ATOM 843 C C . LYS A 1 104 ? -1.334 7.167 -18.113 1.00 73.38 104 LYS A C 1
ATOM 845 O O . LYS A 1 104 ? -0.674 7.278 -19.138 1.00 73.38 104 LYS A O 1
ATOM 850 N N . SER A 1 105 ? -1.477 6.020 -17.456 1.00 78.94 105 SER A N 1
ATOM 851 C CA . SER A 1 105 ? -1.090 4.729 -18.025 1.00 78.94 105 SER A CA 1
ATOM 852 C C . SER A 1 105 ? -2.358 3.905 -18.269 1.00 78.94 105 SER A C 1
ATOM 854 O O . SER A 1 105 ? -3.134 3.718 -17.326 1.00 78.94 105 SER A O 1
ATOM 856 N N . PRO A 1 106 ? -2.629 3.459 -19.510 1.00 75.75 106 PRO A N 1
ATOM 857 C CA . PRO A 1 106 ? -3.790 2.627 -19.809 1.00 75.75 106 PRO A CA 1
ATOM 858 C C . PRO A 1 106 ? -3.794 1.358 -18.946 1.00 75.75 106 PRO A C 1
ATOM 860 O O . PRO A 1 106 ? -2.815 0.619 -18.919 1.00 75.75 106 PRO A O 1
ATOM 863 N N . GLY A 1 107 ? -4.892 1.110 -18.228 1.00 81.38 107 GLY A N 1
ATOM 864 C CA . GLY A 1 107 ? -5.058 -0.072 -17.372 1.00 81.38 107 GLY A CA 1
ATOM 865 C C . GLY A 1 107 ? -4.466 0.044 -15.965 1.00 81.38 107 GLY A C 1
ATOM 866 O O . GLY A 1 107 ? -4.662 -0.861 -15.154 1.00 81.38 107 GLY A O 1
ATOM 867 N N . LEU A 1 108 ? -3.789 1.149 -15.638 1.00 88.62 108 LEU A N 1
ATOM 868 C CA . LEU A 1 108 ? -3.341 1.419 -14.276 1.00 88.62 108 LEU A CA 1
ATOM 869 C C . LEU A 1 108 ? -4.380 2.278 -13.549 1.00 88.62 108 LEU A C 1
ATOM 871 O O . LEU A 1 108 ? -4.671 3.408 -13.944 1.00 88.62 108 LEU A O 1
ATOM 875 N N . HIS A 1 109 ? -4.930 1.737 -12.468 1.00 91.50 109 HIS A N 1
ATOM 876 C CA . HIS A 1 109 ? -5.984 2.368 -11.677 1.00 91.50 109 HIS A CA 1
ATOM 877 C C . HIS A 1 109 ? -5.619 2.351 -10.192 1.00 91.50 109 HIS A C 1
ATOM 879 O O . HIS A 1 109 ? -4.847 1.485 -9.777 1.00 91.50 109 HIS A O 1
ATOM 885 N N . PRO A 1 110 ? -6.180 3.265 -9.377 1.00 95.12 110 PRO A N 1
ATOM 886 C CA . PRO A 1 110 ? -6.055 3.181 -7.929 1.00 95.12 110 PRO A CA 1
ATOM 887 C C . PRO A 1 110 ? -6.413 1.786 -7.410 1.00 95.12 110 PRO A C 1
ATOM 889 O O . PRO A 1 110 ? -7.408 1.193 -7.831 1.00 95.12 110 PRO A O 1
ATOM 892 N N . PHE A 1 111 ? -5.615 1.274 -6.478 1.00 96.44 111 PHE A N 1
ATOM 893 C CA . PHE A 1 111 ? -5.819 -0.045 -5.893 1.00 96.44 111 PHE A CA 1
ATOM 894 C C . PHE A 1 111 ? -6.426 0.090 -4.501 1.00 96.44 111 PHE A C 1
ATOM 896 O O . PHE A 1 111 ? -5.876 0.807 -3.669 1.00 96.44 111 PHE A O 1
ATOM 903 N N . THR A 1 112 ? -7.524 -0.614 -4.223 1.00 98.00 112 THR A N 1
ATOM 904 C CA . THR A 1 112 ? -8.214 -0.535 -2.926 1.00 98.00 112 THR A CA 1
ATOM 905 C C . THR A 1 112 ? -8.231 -1.886 -2.228 1.00 98.00 112 THR A C 1
ATOM 907 O O . THR A 1 112 ? -8.732 -2.862 -2.780 1.00 98.00 112 THR A O 1
ATOM 910 N N . PHE A 1 113 ? -7.747 -1.921 -0.987 1.00 97.94 113 PHE A N 1
ATOM 911 C CA . PHE A 1 113 ? -8.074 -2.975 -0.032 1.00 97.94 113 PHE A CA 1
ATOM 912 C C . PHE A 1 113 ? -9.407 -2.634 0.620 1.00 97.94 113 PHE A C 1
ATOM 914 O O . PHE A 1 113 ? -9.528 -1.615 1.301 1.00 97.94 113 PHE A O 1
ATOM 921 N N . THR A 1 114 ? -10.410 -3.474 0.410 1.00 97.31 114 THR A N 1
ATOM 922 C CA . THR A 1 114 ? -11.761 -3.254 0.942 1.00 97.31 114 THR A CA 1
ATOM 923 C C . THR A 1 114 ? -11.793 -3.340 2.470 1.00 97.31 114 THR A C 1
ATOM 925 O O . THR A 1 114 ? -10.972 -4.016 3.092 1.00 97.31 114 THR A O 1
ATOM 928 N N . SER A 1 115 ? -12.788 -2.724 3.104 1.00 95.00 115 SER A N 1
ATOM 929 C CA . SER A 1 115 ? -13.013 -2.851 4.552 1.00 95.00 115 SER A CA 1
ATOM 930 C C . SER A 1 115 ? -13.163 -4.311 5.005 1.00 95.00 115 SER A C 1
ATOM 932 O O . SER A 1 115 ? -12.677 -4.678 6.074 1.00 95.00 115 SER A O 1
ATOM 934 N N . ALA A 1 116 ? -13.756 -5.172 4.172 1.00 95.56 116 ALA A N 1
ATOM 935 C CA . ALA A 1 116 ? -13.857 -6.608 4.425 1.00 95.56 116 ALA A CA 1
ATOM 936 C C . ALA A 1 116 ? -12.488 -7.314 4.374 1.00 95.56 116 ALA A C 1
ATOM 938 O O . ALA A 1 116 ? -12.219 -8.219 5.160 1.00 95.56 116 ALA A O 1
ATOM 939 N N . GLU A 1 117 ? -11.597 -6.914 3.464 1.00 95.00 117 GLU A N 1
ATOM 940 C CA . GLU A 1 117 ? -10.205 -7.380 3.442 1.00 95.00 117 GLU A CA 1
ATOM 941 C C . GLU A 1 117 ? -9.450 -6.945 4.693 1.00 95.00 117 GLU A C 1
ATOM 943 O O . GLU A 1 117 ? -8.847 -7.783 5.358 1.00 95.00 117 GLU A O 1
ATOM 948 N N . VAL A 1 118 ? -9.551 -5.670 5.063 1.00 94.25 118 VAL A N 1
ATOM 949 C CA . VAL A 1 118 ? -8.950 -5.136 6.292 1.00 94.25 118 VAL A CA 1
ATOM 950 C C . VAL A 1 118 ? -9.426 -5.934 7.508 1.00 94.25 118 VAL A C 1
ATOM 952 O O . VAL A 1 118 ? -8.611 -6.393 8.305 1.00 94.25 118 VAL A O 1
ATOM 955 N N . ALA A 1 119 ? -10.737 -6.161 7.628 1.00 93.06 119 ALA A N 1
ATOM 956 C CA . ALA A 1 119 ? -11.315 -6.909 8.739 1.00 93.06 119 ALA A CA 1
ATOM 957 C C . ALA A 1 119 ? -10.774 -8.347 8.823 1.00 93.06 119 ALA A C 1
ATOM 959 O O . ALA A 1 119 ? -10.518 -8.839 9.922 1.00 93.06 119 ALA A O 1
ATOM 960 N N . ARG A 1 120 ? -10.527 -9.004 7.679 1.00 91.75 120 ARG A N 1
ATOM 961 C CA . ARG A 1 120 ? -9.916 -10.345 7.630 1.00 91.75 120 ARG A CA 1
ATOM 962 C C . ARG A 1 120 ? -8.471 -10.377 8.121 1.00 91.75 120 ARG A C 1
ATOM 964 O O . ARG A 1 120 ? -8.041 -11.408 8.629 1.00 91.75 120 ARG A O 1
ATOM 971 N N . LEU A 1 121 ? -7.718 -9.284 7.981 1.00 91.12 121 LEU A N 1
ATOM 972 C CA . LEU A 1 121 ? -6.365 -9.194 8.540 1.00 91.12 121 LEU A CA 1
ATOM 973 C C . LEU A 1 121 ? -6.394 -9.179 10.079 1.00 91.12 121 LEU A C 1
ATOM 975 O O . LEU A 1 121 ? -5.467 -9.683 10.723 1.00 91.12 121 LEU A O 1
ATOM 979 N N . GLY A 1 122 ? -7.484 -8.664 10.656 1.00 89.19 122 GLY A N 1
ATOM 980 C CA . GLY A 1 122 ? -7.701 -8.537 12.094 1.00 89.19 122 GLY A CA 1
ATOM 981 C C . GLY A 1 122 ? -6.826 -7.457 12.732 1.00 89.19 122 GLY A C 1
ATOM 982 O O . GLY A 1 122 ? -6.096 -6.740 12.051 1.00 89.19 122 GLY A O 1
ATOM 983 N N . LYS A 1 123 ? -6.872 -7.349 14.065 1.00 90.06 123 LYS A N 1
ATOM 984 C CA . LYS A 1 123 ? -6.026 -6.396 14.801 1.00 90.06 123 LYS A CA 1
ATOM 985 C C . LYS A 1 123 ? -4.546 -6.772 14.689 1.00 90.06 123 LYS A C 1
ATOM 987 O O . LYS A 1 123 ? -4.181 -7.95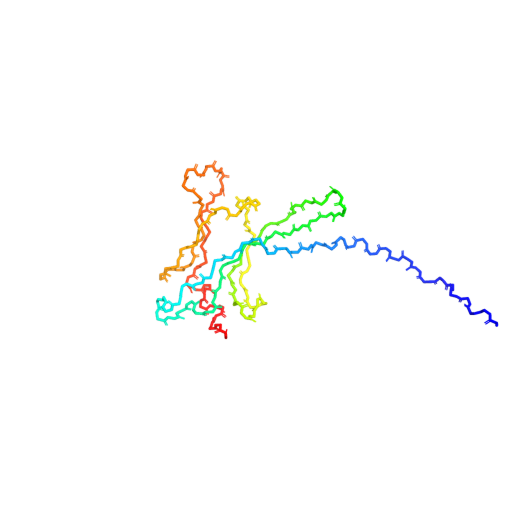2 14.818 1.00 90.06 123 LYS A O 1
ATOM 992 N N . CYS A 1 124 ? -3.710 -5.766 14.456 1.00 92.88 124 CYS A N 1
ATOM 993 C CA . CYS A 1 124 ? -2.262 -5.903 14.487 1.00 92.88 124 CYS A CA 1
ATOM 994 C C . CYS A 1 124 ? -1.729 -5.665 15.911 1.00 92.88 124 CYS A C 1
ATOM 996 O O . CYS A 1 124 ? -2.322 -4.887 16.655 1.00 92.88 124 CYS A O 1
ATOM 998 N N . PRO A 1 125 ? -0.658 -6.371 16.306 1.00 85.12 125 PRO A N 1
ATOM 999 C CA . PRO A 1 125 ? 0.008 -6.193 17.594 1.00 85.12 125 PRO A CA 1
ATOM 1000 C C . PRO A 1 125 ? 1.038 -5.056 17.581 1.00 85.12 125 PRO A C 1
ATOM 1002 O O . PRO A 1 125 ? 1.440 -4.613 16.479 1.00 85.12 125 PRO A O 1
#

Nearest PDB structures (foldseek):
  1pby-assembly1_B  TM=5.473E-01  e=1.284E+00  Paracoccus denitrificans
  8xpy-assembly1_A  TM=4.016E-01  e=2.561E+00  Henipavirus nipahense
  1jmx-assembly1_B  TM=4.206E-01  e=5.107E+00  Pseudomonas putida
  1p32-assembly1_A  TM=2.246E-01  e=3.414E+00  Homo sapiens

Secondary structure (DSSP, 8-state):
------------------EEEEEEEEEPPTTTTTTTTTTEEEEEEEEEESSGGG-EEEEEEEEEEESS-TTSEEEEE--S-TT---EEEEETTEEEEEPPTT---TT---EEEEHHHHHHH----

Solvent-accessible surface area (backbone atoms only — not comparable to full-atom values): 7724 Å² total; per-residue (Å²): 136,87,81,80,88,74,85,81,76,87,74,76,74,80,66,69,74,62,45,76,40,84,76,44,79,44,70,50,66,81,69,44,78,87,41,74,44,42,45,30,26,42,34,37,32,39,26,33,32,64,64,76,96,65,52,41,81,70,46,37,29,40,30,47,26,21,70,82,45,65,86,53,58,51,80,42,82,45,82,87,56,97,76,58,76,46,49,77,48,81,54,90,71,24,40,34,40,36,67,48,90,86,71,83,52,92,93,68,70,67,50,69,48,42,39,70,55,53,58,70,70,50,86,43,109

pLDDT: mean 85.35, std 18.31, range [33.44, 98.44]